Protein AF-A0A853C7E7-F1 (afdb_monomer_lite)

Secondary structure (DSSP, 8-state):
---SS-TT--HHHHHHHHHHHHHHHHHH--S---HHHHHHHHHHHHH---

Organism: NCBI:txid1914755

Foldseek 3Di:
DPDPDDPPDDVVVLVCQQCVVVVCCVVVVPDDDDPVVSVVSNCCSVVDPD

InterPro domains:
  IPR011075 Tetracyclin repressor-like, C-terminal domain [PF16859] (2-42)
  IPR036271 Tetracyclin repressor-like, C-terminal domain superfamily [SSF48498] (2-49)

Sequence (50 aa):
MAGQLRADVDPADAVELVYAPIYYRLLLRTRPVRPEDARRQLQLAFEGLA

Structure (mmCIF, N/CA/C/O backbone):
data_AF-A0A853C7E7-F1
#
_entry.id   AF-A0A853C7E7-F1
#
loop_
_atom_site.group_PDB
_atom_site.id
_atom_site.type_symbol
_atom_site.label_atom_id
_atom_site.label_alt_id
_atom_site.label_comp_id
_atom_site.label_asym_id
_atom_site.label_entity_id
_atom_site.label_seq_id
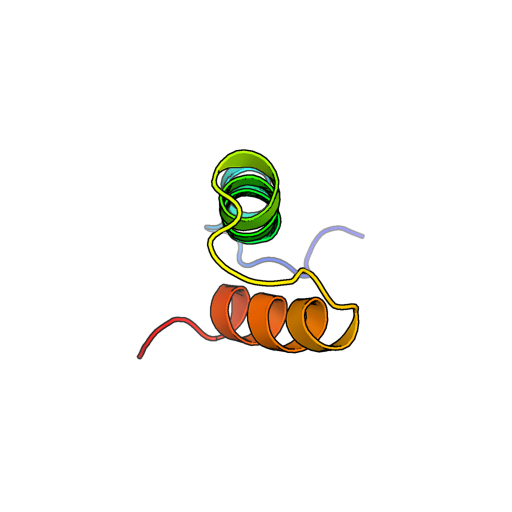_atom_site.pdbx_PDB_ins_code
_atom_site.Cartn_x
_atom_site.Cartn_y
_atom_site.Cartn_z
_atom_site.occupancy
_atom_site.B_iso_or_equiv
_atom_site.auth_seq_id
_atom_site.auth_comp_id
_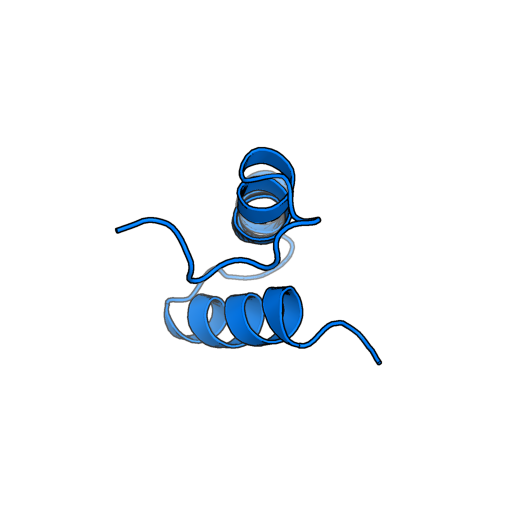atom_site.auth_asym_id
_atom_site.auth_atom_id
_atom_site.pdbx_PDB_model_num
ATOM 1 N N . MET A 1 1 ? 20.955 7.454 -7.614 1.00 41.28 1 MET A N 1
ATOM 2 C CA . MET A 1 1 ? 20.909 6.322 -6.664 1.00 41.28 1 MET A CA 1
ATOM 3 C C . MET A 1 1 ? 19.509 5.716 -6.686 1.00 41.28 1 MET A C 1
ATOM 5 O O . MET A 1 1 ? 18.682 6.085 -5.869 1.00 41.28 1 MET A O 1
ATOM 9 N N . ALA A 1 2 ? 19.220 4.850 -7.657 1.00 51.31 2 ALA A N 1
ATOM 10 C CA . ALA A 1 2 ? 17.925 4.182 -7.801 1.00 51.31 2 ALA A CA 1
ATOM 11 C C . ALA A 1 2 ? 18.191 2.711 -8.150 1.00 51.31 2 ALA A C 1
ATOM 13 O O . ALA A 1 2 ? 18.313 2.354 -9.313 1.00 51.31 2 ALA A O 1
ATOM 14 N N . GLY A 1 3 ? 18.413 1.896 -7.120 1.00 59.06 3 GLY A N 1
ATOM 15 C CA . GLY A 1 3 ? 18.718 0.466 -7.249 1.00 59.06 3 GLY A CA 1
ATOM 16 C C . GLY A 1 3 ? 18.339 -0.336 -6.003 1.00 59.06 3 GLY A C 1
ATOM 17 O O . GLY A 1 3 ? 18.938 -1.366 -5.735 1.00 59.06 3 GLY A O 1
ATOM 18 N N . GLN A 1 4 ? 17.407 0.182 -5.193 1.00 74.06 4 GLN A N 1
ATOM 19 C CA . GLN A 1 4 ? 16.937 -0.478 -3.965 1.00 74.06 4 GLN A CA 1
ATOM 20 C C . GLN A 1 4 ? 15.659 -1.297 -4.188 1.00 74.06 4 GLN A C 1
ATOM 22 O O . GLN A 1 4 ? 15.315 -2.130 -3.358 1.00 74.06 4 GLN A O 1
ATOM 27 N N . LEU A 1 5 ? 14.959 -1.058 -5.299 1.00 77.94 5 LEU A N 1
ATOM 28 C CA . LEU A 1 5 ? 13.811 -1.849 -5.726 1.00 77.94 5 LEU A CA 1
ATOM 29 C C . LEU A 1 5 ? 14.278 -2.897 -6.735 1.00 77.94 5 LEU A C 1
ATOM 31 O O . LEU A 1 5 ? 15.237 -2.666 -7.477 1.00 77.94 5 LEU A O 1
ATOM 35 N N . ARG A 1 6 ? 13.608 -4.052 -6.749 1.00 82.69 6 ARG A N 1
ATOM 36 C CA . ARG A 1 6 ? 13.855 -5.083 -7.761 1.00 82.69 6 ARG A CA 1
ATOM 37 C C . ARG A 1 6 ? 13.573 -4.508 -9.155 1.00 82.69 6 ARG A C 1
ATOM 39 O O . ARG A 1 6 ? 12.718 -3.643 -9.307 1.00 82.69 6 ARG A O 1
ATOM 46 N N . ALA A 1 7 ? 14.301 -4.986 -10.161 1.00 85.62 7 ALA A N 1
ATOM 47 C CA .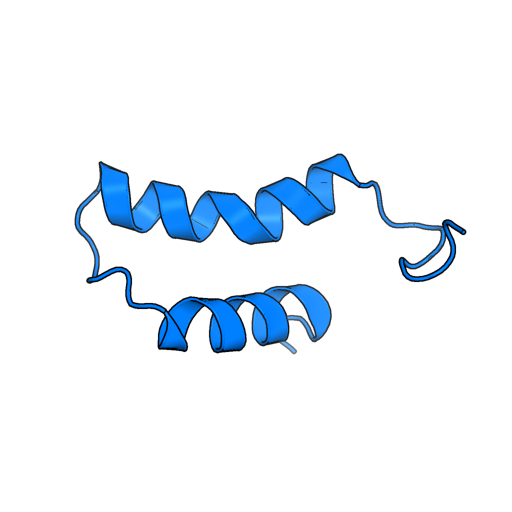 ALA A 1 7 ? 14.229 -4.450 -11.523 1.00 85.62 7 ALA A CA 1
ATOM 48 C C . ALA A 1 7 ? 12.868 -4.673 -12.213 1.00 85.62 7 ALA A C 1
ATOM 50 O O . ALA A 1 7 ? 12.580 -4.023 -13.212 1.00 85.62 7 ALA A O 1
ATOM 51 N N . ASP A 1 8 ? 12.056 -5.589 -11.690 1.00 87.00 8 ASP A N 1
ATOM 52 C CA . ASP A 1 8 ? 10.705 -5.921 -12.144 1.00 87.00 8 ASP A CA 1
ATOM 53 C C . ASP A 1 8 ? 9.602 -5.131 -11.418 1.00 87.00 8 ASP A C 1
ATOM 55 O O . ASP A 1 8 ? 8.427 -5.310 -11.726 1.00 87.00 8 ASP A O 1
ATOM 59 N N . VAL A 1 9 ? 9.952 -4.275 -10.453 1.00 86.62 9 VAL A N 1
ATOM 60 C CA . VAL A 1 9 ? 8.976 -3.497 -9.681 1.00 86.62 9 VAL A CA 1
ATOM 61 C C . VAL A 1 9 ? 8.743 -2.140 -10.334 1.00 86.62 9 VAL A C 1
ATOM 63 O O . VAL A 1 9 ? 9.663 -1.325 -10.430 1.00 86.62 9 VAL A O 1
ATOM 66 N N . ASP A 1 10 ? 7.489 -1.867 -10.697 1.00 89.19 10 ASP A N 1
ATOM 67 C CA . ASP A 1 10 ? 7.041 -0.515 -11.017 1.00 89.19 10 ASP A CA 1
ATOM 68 C C . ASP A 1 10 ? 6.944 0.317 -9.717 1.00 89.19 10 ASP A C 1
ATOM 70 O O . ASP A 1 10 ? 6.292 -0.099 -8.750 1.00 89.19 10 ASP A O 1
ATOM 74 N N . PRO A 1 11 ? 7.587 1.497 -9.639 1.00 87.44 11 PRO A N 1
ATOM 75 C CA . PRO A 1 11 ? 7.449 2.389 -8.493 1.00 87.44 11 PRO A CA 1
ATOM 76 C C . PRO A 1 11 ? 5.999 2.770 -8.156 1.00 87.44 11 PRO A C 1
ATOM 78 O O . PRO A 1 11 ? 5.704 2.990 -6.980 1.00 87.44 11 PRO A O 1
ATOM 81 N N . ALA A 1 12 ? 5.102 2.859 -9.142 1.00 91.00 12 ALA A N 1
ATOM 82 C CA . ALA A 1 12 ? 3.692 3.172 -8.916 1.00 91.00 12 ALA A CA 1
ATOM 83 C C . ALA A 1 12 ? 2.987 2.058 -8.127 1.00 91.00 12 ALA A C 1
ATOM 85 O O . ALA A 1 12 ? 2.311 2.348 -7.137 1.00 91.00 12 ALA A O 1
ATOM 86 N N . ASP A 1 13 ? 3.240 0.798 -8.481 1.00 90.19 13 ASP A N 1
ATOM 87 C CA . ASP A 1 13 ? 2.697 -0.364 -7.770 1.00 90.19 13 ASP A CA 1
ATOM 88 C C . ASP A 1 13 ? 3.220 -0.418 -6.327 1.00 90.19 13 ASP A C 1
ATOM 90 O O . ASP A 1 13 ? 2.475 -0.684 -5.379 1.00 90.19 13 ASP A O 1
ATOM 94 N N . ALA A 1 14 ? 4.503 -0.093 -6.127 1.00 87.25 14 ALA A N 1
ATOM 95 C CA . ALA A 1 14 ? 5.092 -0.012 -4.792 1.00 87.25 14 ALA A CA 1
ATOM 96 C C . ALA A 1 14 ? 4.421 1.074 -3.931 1.00 87.25 14 ALA A C 1
ATOM 98 O O . ALA A 1 14 ? 4.155 0.857 -2.746 1.00 87.25 14 ALA A O 1
ATOM 99 N N . VAL A 1 15 ? 4.115 2.235 -4.518 1.00 90.19 15 VAL A N 1
ATOM 100 C CA . VAL A 1 15 ? 3.366 3.306 -3.844 1.00 90.19 15 VAL A CA 1
ATOM 101 C C . VAL A 1 15 ? 1.953 2.837 -3.498 1.00 90.19 15 VAL A C 1
ATOM 103 O O . VAL A 1 15 ? 1.500 3.069 -2.373 1.00 90.19 15 VAL A O 1
ATOM 106 N N . GLU A 1 16 ? 1.267 2.143 -4.404 1.00 91.75 16 GLU A N 1
ATOM 107 C CA . GLU A 1 16 ? -0.089 1.646 -4.162 1.00 91.75 16 GLU A CA 1
ATOM 108 C C . GLU A 1 16 ? -0.134 0.659 -2.987 1.00 91.75 16 GLU A C 1
ATOM 110 O O . GLU A 1 16 ? -0.938 0.835 -2.065 1.00 91.75 16 GLU A O 1
ATOM 115 N N . LEU A 1 17 ? 0.796 -0.298 -2.931 1.00 89.31 17 LEU A N 1
ATOM 116 C CA . LEU A 1 17 ? 0.910 -1.257 -1.823 1.00 89.31 17 LEU A CA 1
ATOM 117 C C . LEU A 1 17 ? 1.124 -0.575 -0.461 1.00 89.31 17 LEU A C 1
ATOM 119 O O . LEU A 1 17 ? 0.634 -1.052 0.571 1.00 89.31 17 LEU A O 1
ATOM 123 N N . VAL A 1 18 ? 1.825 0.560 -0.440 1.00 88.94 18 VAL A N 1
ATOM 124 C CA . VAL A 1 18 ? 2.082 1.320 0.788 1.00 88.94 18 VAL A CA 1
ATOM 125 C C . VAL A 1 18 ? 0.897 2.203 1.171 1.00 88.94 18 VAL A C 1
ATOM 127 O O . VAL A 1 18 ? 0.526 2.240 2.344 1.00 88.94 18 VAL A O 1
ATOM 130 N N . TYR A 1 19 ? 0.278 2.913 0.232 1.00 89.94 19 TYR A N 1
ATOM 131 C CA . TYR A 1 19 ? -0.726 3.926 0.567 1.00 89.94 19 TYR A CA 1
ATOM 132 C C . TYR A 1 19 ? -2.165 3.410 0.550 1.00 89.94 19 TYR A C 1
ATOM 134 O O . TYR A 1 19 ? -2.971 3.869 1.369 1.00 89.94 19 TYR A O 1
ATOM 142 N N . ALA A 1 20 ? -2.508 2.436 -0.296 1.00 92.44 20 ALA A N 1
ATOM 143 C CA . ALA A 1 20 ? -3.876 1.925 -0.393 1.00 92.44 20 ALA A CA 1
ATOM 144 C C . ALA A 1 20 ? -4.425 1.420 0.956 1.00 92.44 20 ALA A C 1
ATOM 146 O O . ALA A 1 20 ? -5.527 1.829 1.337 1.00 92.44 20 ALA A O 1
ATOM 147 N N . PRO A 1 21 ? -3.680 0.648 1.777 1.00 90.62 21 PRO A N 1
ATOM 148 C CA . PRO A 1 21 ? -4.196 0.202 3.067 1.00 90.62 21 PRO A CA 1
ATOM 149 C C . PRO A 1 21 ? -4.269 1.321 4.112 1.00 90.62 21 PRO A C 1
ATOM 151 O O . PRO A 1 21 ? -4.954 1.144 5.117 1.00 90.62 21 PRO A O 1
ATOM 154 N N . ILE A 1 22 ? -3.582 2.456 3.924 1.00 89.56 22 ILE A N 1
ATOM 155 C CA . ILE A 1 22 ? -3.739 3.642 4.784 1.00 89.56 22 ILE A CA 1
ATOM 156 C C . ILE A 1 22 ? -5.040 4.350 4.412 1.00 89.56 22 ILE A C 1
ATOM 158 O O . ILE A 1 22 ? -5.885 4.579 5.279 1.00 89.56 22 ILE A O 1
ATOM 162 N N . TYR A 1 23 ? -5.242 4.626 3.121 1.00 92.00 23 TYR A N 1
ATOM 163 C CA . TYR A 1 23 ? -6.461 5.268 2.634 1.00 92.00 23 TYR A CA 1
ATOM 164 C C . TYR A 1 23 ? -7.708 4.432 2.909 1.00 92.00 23 TYR A C 1
ATOM 166 O O . TYR A 1 23 ? -8.705 4.976 3.373 1.00 92.00 23 TYR A O 1
ATOM 174 N N . TYR A 1 24 ? -7.635 3.112 2.748 1.00 92.50 24 TYR A N 1
ATOM 175 C CA . TYR A 1 24 ? -8.708 2.190 3.123 1.00 92.50 24 TYR A CA 1
ATOM 176 C C . TYR A 1 24 ? -9.160 2.387 4.579 1.00 92.50 24 TYR A C 1
ATOM 178 O O . TYR A 1 24 ? -10.354 2.477 4.864 1.00 92.50 24 TYR A O 1
ATOM 186 N N . ARG A 1 25 ? -8.209 2.506 5.516 1.00 91.69 25 ARG A N 1
ATOM 187 C CA . ARG A 1 25 ? -8.515 2.725 6.940 1.00 91.69 25 ARG A CA 1
ATOM 188 C C . ARG A 1 25 ? -9.094 4.110 7.196 1.00 91.69 25 ARG A C 1
ATOM 190 O O . ARG A 1 25 ? -10.033 4.227 7.973 1.00 91.69 25 ARG A O 1
ATOM 197 N N . LEU A 1 26 ? -8.535 5.142 6.564 1.00 90.62 26 LEU A N 1
ATOM 198 C CA . LEU A 1 26 ? -8.975 6.526 6.750 1.00 90.62 26 LEU A CA 1
ATOM 199 C C . LEU A 1 26 ? -10.384 6.755 6.194 1.00 90.62 26 LEU A C 1
ATOM 201 O O . LEU A 1 26 ? -11.216 7.359 6.870 1.00 90.62 26 LEU A O 1
ATOM 205 N N . LEU A 1 27 ? -10.656 6.250 4.991 1.00 95.06 27 LEU A N 1
ATOM 206 C CA . LEU A 1 27 ? -11.928 6.446 4.299 1.00 95.06 27 LEU A CA 1
ATOM 207 C C . LEU A 1 27 ? -13.040 5.593 4.906 1.00 95.06 27 LEU A C 1
ATOM 209 O O . LEU A 1 27 ? -14.136 6.096 5.142 1.00 95.06 27 LEU A O 1
ATOM 213 N N . LEU A 1 28 ? -12.758 4.320 5.196 1.00 96.25 28 LEU A N 1
ATOM 214 C CA . LEU A 1 28 ? -13.778 3.378 5.664 1.00 96.25 28 LEU A CA 1
ATOM 215 C C . LEU A 1 28 ? -13.807 3.209 7.186 1.00 96.25 28 LEU A C 1
ATOM 217 O O . LEU A 1 28 ? -14.642 2.473 7.702 1.00 96.25 28 LEU A O 1
ATOM 221 N N . ARG A 1 29 ? -12.904 3.875 7.919 1.00 92.25 29 ARG A N 1
ATOM 222 C CA . ARG A 1 29 ? -12.813 3.839 9.392 1.00 92.25 29 ARG A CA 1
ATOM 223 C C . ARG A 1 29 ? -12.718 2.420 9.967 1.00 92.25 29 ARG A C 1
ATOM 225 O O . ARG A 1 29 ? -13.181 2.153 11.070 1.00 92.25 29 ARG A O 1
ATOM 232 N N . THR A 1 30 ? -12.094 1.508 9.226 1.00 91.00 30 THR A N 1
ATOM 233 C CA . THR A 1 30 ? -12.048 0.072 9.552 1.00 91.00 30 THR A CA 1
ATOM 234 C C . THR A 1 30 ? -11.134 -0.251 10.732 1.00 91.00 30 THR A C 1
ATOM 236 O O . THR A 1 30 ? -11.356 -1.234 11.433 1.00 91.00 30 THR A O 1
ATOM 239 N N . ARG A 1 31 ? -10.101 0.566 10.963 1.00 86.75 31 ARG A N 1
ATOM 240 C CA . ARG A 1 31 ? -9.198 0.494 12.123 1.00 86.75 31 ARG A CA 1
ATOM 241 C C . ARG A 1 31 ? -8.449 1.821 12.302 1.00 86.75 31 ARG A C 1
ATOM 243 O O . ARG A 1 31 ? -8.306 2.558 11.325 1.00 86.75 31 ARG A O 1
ATOM 250 N N . PRO A 1 32 ? -7.922 2.117 13.504 1.00 85.19 32 PRO A N 1
ATOM 251 C CA . PRO A 1 32 ? -7.0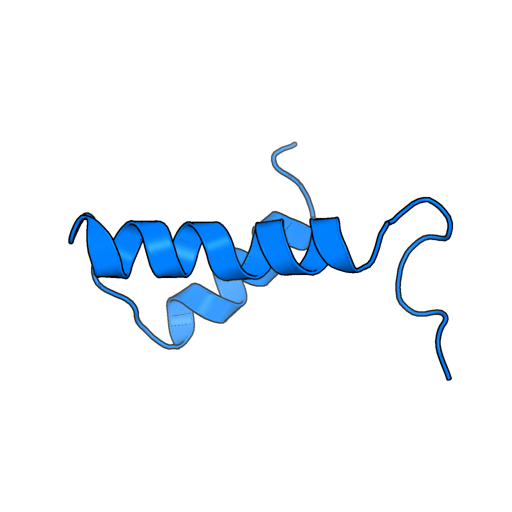36 3.259 13.714 1.00 85.19 32 PRO A CA 1
ATOM 252 C C . PRO A 1 32 ? -5.796 3.212 12.805 1.00 85.19 32 PRO A C 1
ATOM 254 O O . PRO A 1 32 ? -5.312 2.137 12.444 1.00 85.19 32 PRO A O 1
ATOM 257 N N . VAL A 1 33 ? -5.279 4.389 12.451 1.00 84.25 33 VAL A N 1
ATOM 258 C CA . VAL A 1 33 ? -3.976 4.550 11.792 1.00 84.25 33 VAL A CA 1
ATOM 259 C C . VAL A 1 33 ? -2.998 5.038 12.847 1.00 84.25 33 VAL A C 1
ATOM 261 O O . VAL A 1 33 ? -3.100 6.184 13.285 1.00 84.25 33 VAL A O 1
ATOM 264 N N . ARG A 1 34 ? -2.085 4.169 13.287 1.00 87.94 34 ARG A N 1
ATOM 265 C CA . ARG A 1 34 ? -1.034 4.534 14.242 1.00 87.94 34 ARG A CA 1
ATOM 266 C C . ARG A 1 34 ? 0.346 4.460 13.584 1.00 87.94 34 ARG A C 1
ATOM 268 O O . ARG A 1 34 ? 0.529 3.641 12.683 1.00 87.94 34 ARG A O 1
ATOM 275 N N . PRO A 1 35 ? 1.328 5.274 14.006 1.00 83.00 35 PRO A N 1
ATOM 276 C CA . PRO A 1 35 ? 2.677 5.234 13.437 1.00 83.00 35 PRO A CA 1
ATOM 277 C C . PRO A 1 35 ? 3.310 3.834 13.458 1.00 83.00 35 PRO A C 1
ATOM 279 O O . PRO A 1 35 ? 3.946 3.424 12.487 1.00 83.00 35 PRO A O 1
ATOM 282 N N . GLU A 1 36 ? 3.083 3.063 14.521 1.00 84.44 36 GLU A N 1
ATOM 283 C CA . GLU A 1 36 ? 3.552 1.681 14.652 1.00 84.44 36 GLU A CA 1
ATOM 284 C C . GLU A 1 36 ? 2.981 0.731 13.581 1.00 84.44 36 GLU A C 1
ATOM 286 O O . GLU A 1 36 ? 3.655 -0.218 13.171 1.00 84.44 36 GLU A O 1
ATOM 291 N N . ASP A 1 37 ? 1.787 1.015 13.050 1.00 81.38 37 ASP A N 1
ATOM 292 C CA . ASP A 1 37 ? 1.174 0.215 11.988 1.00 81.38 37 ASP A CA 1
ATOM 293 C C . ASP A 1 37 ? 1.869 0.409 10.639 1.00 81.38 37 ASP A C 1
ATOM 295 O O . ASP A 1 37 ? 1.833 -0.496 9.801 1.00 81.38 37 ASP A O 1
ATOM 299 N N . ALA A 1 38 ? 2.503 1.566 10.421 1.00 82.19 38 ALA A N 1
ATOM 300 C CA . ALA A 1 38 ? 3.193 1.870 9.172 1.00 82.19 38 ALA A CA 1
ATOM 301 C C . ALA A 1 38 ? 4.397 0.942 8.971 1.00 82.19 38 ALA A C 1
ATOM 303 O O . ALA A 1 38 ? 4.587 0.404 7.883 1.00 82.19 38 ALA A O 1
ATOM 304 N N . ARG A 1 39 ? 5.167 0.676 10.037 1.00 83.38 39 ARG A N 1
ATOM 305 C CA . ARG A 1 39 ? 6.324 -0.231 9.973 1.00 83.38 39 ARG A CA 1
ATOM 306 C C . ARG A 1 39 ? 5.902 -1.657 9.628 1.00 83.38 39 ARG A C 1
ATOM 308 O O . ARG A 1 39 ? 6.485 -2.264 8.735 1.00 83.38 39 ARG A O 1
ATOM 315 N N . ARG A 1 40 ? 4.864 -2.166 10.296 1.00 85.00 40 ARG A N 1
ATOM 316 C CA . ARG A 1 40 ? 4.314 -3.498 10.011 1.00 85.00 40 ARG A CA 1
ATOM 317 C C . ARG A 1 40 ? 3.777 -3.589 8.583 1.00 85.00 40 ARG A C 1
ATOM 319 O O . ARG A 1 40 ? 3.954 -4.605 7.926 1.00 85.00 40 ARG A O 1
ATOM 326 N N . GLN A 1 41 ? 3.120 -2.539 8.102 1.00 85.69 41 GLN A N 1
ATOM 327 C CA . GLN A 1 41 ? 2.580 -2.508 6.748 1.00 85.69 41 GLN A CA 1
ATOM 328 C C . GLN A 1 41 ? 3.678 -2.493 5.681 1.00 85.69 41 GLN A C 1
ATOM 33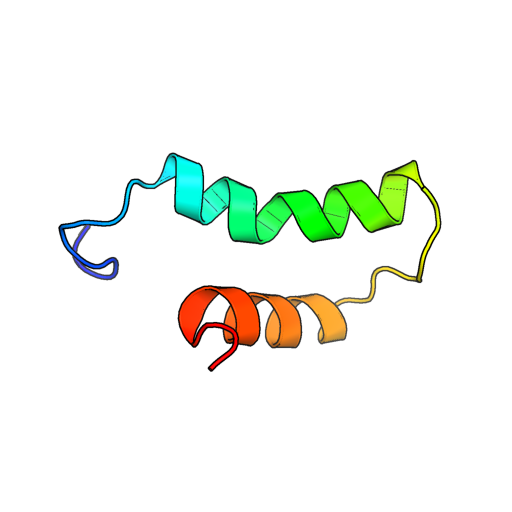0 O O . GLN A 1 41 ? 3.550 -3.206 4.693 1.00 85.69 41 GLN A O 1
ATOM 335 N N . LEU A 1 42 ? 4.763 -1.746 5.900 1.00 85.44 42 LEU A N 1
ATOM 336 C CA . LEU A 1 42 ? 5.934 -1.780 5.023 1.00 85.44 42 LEU A CA 1
ATOM 337 C C . LEU A 1 42 ? 6.555 -3.178 4.987 1.00 85.44 42 LEU A C 1
ATOM 339 O O . LEU A 1 42 ? 6.827 -3.677 3.903 1.00 85.44 42 LEU A O 1
ATOM 343 N N . GLN A 1 43 ? 6.716 -3.838 6.140 1.00 86.62 43 GLN A N 1
ATOM 344 C CA . GLN A 1 43 ? 7.204 -5.222 6.174 1.00 86.62 43 GLN A CA 1
ATOM 345 C C . GLN A 1 43 ? 6.326 -6.147 5.333 1.00 86.62 43 GLN A C 1
ATOM 347 O O . GLN A 1 43 ? 6.843 -6.832 4.467 1.00 86.62 43 GLN A O 1
ATOM 352 N N . LEU A 1 44 ? 5.001 -6.097 5.498 1.00 84.88 44 LEU A N 1
ATOM 353 C CA . LEU A 1 44 ? 4.087 -6.915 4.694 1.00 84.88 44 LEU A CA 1
ATOM 354 C C . LEU A 1 44 ? 4.161 -6.593 3.191 1.00 84.88 44 LEU A C 1
ATOM 356 O O . LEU A 1 44 ? 4.066 -7.501 2.372 1.00 84.88 44 LEU A O 1
ATOM 360 N N . ALA A 1 45 ? 4.337 -5.320 2.823 1.00 84.94 45 ALA A N 1
ATOM 361 C CA . ALA A 1 45 ? 4.453 -4.903 1.426 1.00 84.94 45 ALA A CA 1
ATOM 362 C C . ALA A 1 45 ? 5.761 -5.380 0.768 1.00 84.94 45 ALA A C 1
ATOM 364 O O . ALA A 1 45 ? 5.760 -5.703 -0.417 1.00 84.94 45 ALA A O 1
ATOM 365 N N . PHE A 1 46 ? 6.864 -5.437 1.521 1.00 83.12 46 PHE A N 1
ATOM 366 C CA . PHE A 1 46 ? 8.171 -5.852 1.000 1.00 83.12 46 PHE A CA 1
ATOM 367 C C . PHE A 1 46 ? 8.448 -7.355 1.133 1.00 83.12 46 PHE A C 1
ATOM 369 O O . PHE A 1 46 ? 9.120 -7.918 0.273 1.00 83.12 46 PHE A O 1
ATOM 376 N N . GLU A 1 47 ? 7.956 -8.001 2.190 1.00 85.44 47 GLU A N 1
ATOM 377 C CA . GLU A 1 47 ? 8.172 -9.429 2.468 1.00 85.44 47 GLU A CA 1
ATOM 378 C C . GLU A 1 47 ? 7.106 -10.316 1.801 1.00 85.44 47 GLU A C 1
ATOM 380 O O . GLU A 1 47 ? 7.344 -11.502 1.584 1.00 85.44 47 GLU A O 1
ATOM 385 N N . GLY A 1 48 ? 5.960 -9.743 1.414 1.00 73.06 48 GLY A N 1
ATOM 386 C CA . GLY A 1 48 ? 4.844 -10.483 0.830 1.00 73.06 48 GLY A CA 1
ATOM 387 C C . GLY A 1 48 ? 4.026 -11.259 1.869 1.00 73.06 48 GLY A C 1
ATOM 388 O O . GLY A 1 48 ? 4.365 -11.342 3.049 1.00 73.06 48 GLY A O 1
ATOM 389 N N . LEU A 1 49 ? 2.895 -11.815 1.427 1.00 66.69 49 LEU A N 1
ATOM 390 C CA . LEU A 1 49 ? 1.981 -12.612 2.252 1.00 66.69 49 LEU A CA 1
ATOM 391 C C . LEU A 1 49 ? 2.191 -14.116 2.013 1.00 66.69 49 LEU A C 1
ATOM 393 O O . LEU A 1 49 ? 1.227 -14.803 1.708 1.00 66.69 49 LEU A O 1
ATOM 397 N N . ALA A 1 50 ? 3.431 -14.586 2.202 1.00 59.19 50 ALA A N 1
ATOM 398 C CA . ALA A 1 50 ? 3.878 -15.979 2.028 1.00 59.19 50 ALA A CA 1
ATOM 399 C C . ALA A 1 50 ? 3.727 -16.588 0.617 1.00 59.19 50 ALA 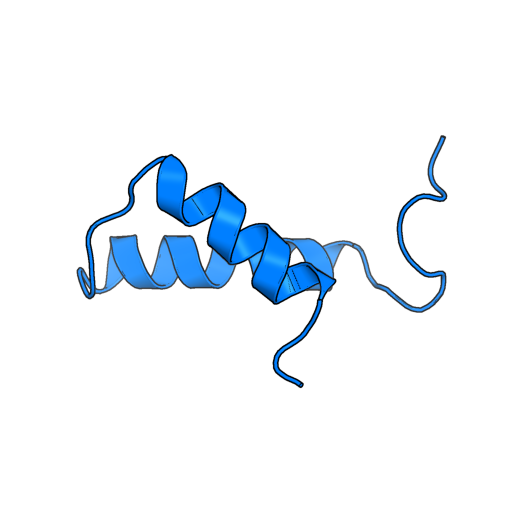A C 1
ATOM 401 O O . ALA A 1 50 ? 2.759 -16.282 -0.111 1.00 59.19 50 ALA A O 1
#

pLDDT: mean 83.87, std 10.82, range [41.28, 96.25]

Radius of gyration: 12.38 Å; chains: 1; bounding box: 35×22×27 Å